Protein AF-A0A803SW17-F1 (afdb_monomer)

Mean predicted aligned error: 11.63 Å

Nearest PDB structures (foldseek):
  8j2f-assembly1_B  TM=4.120E-01  e=4.508E+00  Homo sapiens

Radius of gyration: 20.62 Å; Cα contacts (8 Å, |Δi|>4): 114; chains: 1; bounding box: 51×34×52 Å

Organism: Anolis carolinensis (NCBI:txid28377)

Foldseek 3Di:
DQAQDVVVLADDDDLCLLVLLVVLVVLLVVLVVLLVVLVVLVVVCVVPPVVVSDPDDSVVVVVVSVVSNVVSVVSNVVSVVVSVVSLVCQLQVDRVVCVVVVDDDPDDRDGSVVSCCVSQVHHPVVSVVVVVPPPPVVVVSPPRPRVPPDD

pLDDT: mean 74.56, std 17.04, range [39.47, 97.38]

Structure (mmCIF, N/CA/C/O backbone):
data_AF-A0A803SW17-F1
#
_entry.id   AF-A0A803SW17-F1
#
loop_
_atom_site.group_PDB
_atom_site.id
_atom_site.type_symbol
_atom_site.label_atom_id
_atom_site.label_alt_id
_atom_site.label_comp_id
_atom_site.label_asym_id
_atom_site.label_entity_id
_atom_site.label_seq_id
_atom_site.pdbx_PDB_ins_code
_atom_site.Cartn_x
_atom_site.Cartn_y
_atom_site.Cartn_z
_atom_site.occupancy
_atom_site.B_iso_or_equiv
_atom_site.auth_seq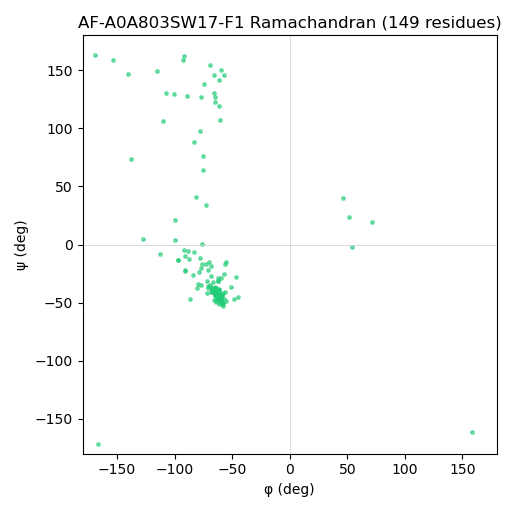_id
_atom_site.auth_comp_id
_atom_site.auth_asym_id
_atom_site.auth_atom_id
_atom_site.pdbx_PDB_model_num
ATOM 1 N N . MET A 1 1 ? -20.129 -7.431 16.286 1.00 57.53 1 MET A N 1
ATOM 2 C CA . MET A 1 1 ? -19.246 -7.766 15.144 1.00 57.53 1 MET A CA 1
ATOM 3 C C . MET A 1 1 ? -19.341 -6.644 14.122 1.00 57.53 1 MET A C 1
ATOM 5 O O . MET A 1 1 ? -20.456 -6.181 13.915 1.00 57.53 1 MET A O 1
ATOM 9 N N . ASP A 1 2 ? -18.233 -6.199 13.519 1.00 66.88 2 ASP A N 1
ATOM 10 C CA . ASP A 1 2 ? -18.274 -5.106 12.531 1.00 66.88 2 ASP A CA 1
ATOM 11 C C . ASP A 1 2 ? -18.562 -5.641 11.122 1.00 66.88 2 ASP A C 1
ATOM 13 O O . ASP A 1 2 ? -19.435 -5.116 10.437 1.00 66.88 2 ASP A O 1
ATOM 17 N N . HIS A 1 3 ? -17.876 -6.708 10.693 1.00 78.94 3 HIS A N 1
ATOM 18 C CA . HIS A 1 3 ? -18.161 -7.415 9.436 1.00 78.94 3 HIS A CA 1
ATOM 19 C C . HIS A 1 3 ? -17.402 -8.751 9.344 1.00 78.94 3 HIS A C 1
ATOM 21 O O . HIS A 1 3 ? -16.419 -8.970 10.050 1.00 78.94 3 HIS A O 1
ATOM 27 N N . HIS A 1 4 ? -17.823 -9.643 8.443 1.00 80.94 4 HIS A N 1
ATOM 28 C CA . HIS A 1 4 ? -17.005 -10.783 8.018 1.00 80.94 4 HIS A CA 1
ATOM 29 C C . HIS A 1 4 ? -16.140 -10.372 6.826 1.00 80.94 4 HIS A C 1
ATOM 31 O O . HIS A 1 4 ? -16.660 -9.839 5.846 1.00 80.94 4 HIS A O 1
ATOM 37 N N . CYS A 1 5 ? -14.831 -10.605 6.906 1.00 82.88 5 CYS A N 1
ATOM 38 C CA . CYS A 1 5 ? -13.887 -10.258 5.854 1.00 82.88 5 CYS A CA 1
ATOM 39 C C . CYS A 1 5 ? -13.359 -11.548 5.199 1.00 82.88 5 CYS A C 1
ATOM 41 O O . CYS A 1 5 ? -12.534 -12.247 5.799 1.00 82.88 5 CYS A O 1
ATOM 43 N N . PRO A 1 6 ? -13.797 -11.866 3.962 1.00 83.06 6 PRO A N 1
ATOM 44 C CA . PRO A 1 6 ? -13.381 -13.086 3.266 1.00 83.06 6 PRO A CA 1
ATOM 45 C C . PRO A 1 6 ? -11.867 -13.163 3.041 1.00 83.06 6 PRO A C 1
ATOM 47 O O . PRO A 1 6 ? -11.297 -14.246 3.021 1.00 83.06 6 PRO A O 1
ATOM 50 N N . TRP A 1 7 ? -11.203 -12.010 2.919 1.00 82.38 7 TRP A N 1
ATOM 51 C CA . TRP A 1 7 ? -9.766 -11.906 2.647 1.00 82.38 7 TRP A CA 1
ATOM 52 C C . TRP A 1 7 ? -8.887 -12.416 3.786 1.00 82.38 7 TRP A C 1
ATOM 54 O O . TRP A 1 7 ? -7.814 -12.956 3.542 1.00 82.38 7 TRP A O 1
ATOM 64 N N . VAL A 1 8 ? -9.348 -12.262 5.026 1.00 81.62 8 VAL A N 1
ATOM 65 C CA . VAL A 1 8 ? -8.694 -12.830 6.216 1.00 81.62 8 VAL A CA 1
ATOM 66 C C . VAL A 1 8 ? -9.372 -14.123 6.668 1.00 81.62 8 VAL A C 1
ATOM 68 O O . VAL A 1 8 ? -9.004 -14.674 7.702 1.00 81.62 8 VAL A O 1
ATOM 71 N N . ASN A 1 9 ? -10.374 -14.587 5.907 1.00 83.62 9 ASN A N 1
ATOM 72 C CA . ASN A 1 9 ? -11.229 -15.728 6.217 1.00 83.62 9 ASN A CA 1
ATOM 73 C C . ASN A 1 9 ? -11.737 -15.704 7.673 1.00 83.62 9 ASN A C 1
ATOM 75 O O . ASN A 1 9 ? -11.736 -16.720 8.368 1.00 83.62 9 ASN A O 1
ATOM 79 N N . ASN A 1 10 ? -12.090 -14.513 8.170 1.00 76.56 10 ASN A N 1
ATOM 80 C CA . ASN A 1 10 ? -12.470 -14.325 9.565 1.00 76.56 10 ASN A CA 1
ATOM 81 C C . ASN A 1 10 ? -13.414 -13.130 9.760 1.00 76.56 10 ASN A C 1
ATOM 83 O O . ASN A 1 10 ? -13.482 -12.205 8.947 1.00 76.56 10 ASN A O 1
ATOM 87 N N . CYS A 1 11 ? -14.139 -13.142 10.875 1.00 83.69 11 CYS A N 1
ATOM 88 C CA . CYS A 1 11 ? -14.880 -11.993 11.364 1.00 83.69 11 CYS A CA 1
ATOM 89 C C . CYS A 1 11 ? -13.945 -10.944 11.970 1.00 83.69 11 CYS A C 1
ATOM 91 O O . CYS A 1 11 ? -13.014 -11.274 12.701 1.00 83.69 11 CYS A O 1
ATOM 93 N N . VAL A 1 12 ? -14.219 -9.675 11.673 1.00 80.62 12 VAL A N 1
ATOM 94 C CA . VAL A 1 12 ? -13.535 -8.509 12.233 1.00 80.62 12 VAL A CA 1
ATOM 95 C C . VAL A 1 12 ? -14.480 -7.820 13.221 1.00 80.62 12 VAL A C 1
ATOM 97 O O . VAL A 1 12 ? -15.654 -7.571 12.927 1.00 80.62 12 VAL A O 1
ATOM 100 N N . GLY A 1 13 ? -13.979 -7.541 14.418 1.00 76.75 13 GLY A N 1
ATOM 101 C CA . GLY A 1 13 ? -14.696 -6.851 15.484 1.00 76.75 13 GLY A CA 1
ATOM 102 C C . GLY A 1 13 ? -13.747 -6.395 16.588 1.00 76.75 13 GLY A C 1
ATOM 103 O O . GLY A 1 13 ? -12.533 -6.523 16.464 1.00 76.75 13 GLY A O 1
ATOM 104 N N . GLU A 1 14 ? -14.306 -5.907 17.689 1.00 71.00 14 GLU A N 1
ATOM 105 C CA . GLU A 1 14 ? -13.587 -5.254 18.795 1.00 71.00 14 GLU A CA 1
ATOM 106 C C . GLU A 1 14 ? -12.297 -5.977 19.240 1.00 71.00 14 GLU A C 1
ATOM 108 O O . GLU A 1 14 ? -11.234 -5.366 19.332 1.00 71.00 14 GLU A O 1
ATOM 113 N N . ASN A 1 15 ? -12.340 -7.306 19.393 1.00 74.56 15 ASN A N 1
ATOM 114 C CA . ASN A 1 15 ? -11.198 -8.099 19.870 1.00 74.56 15 ASN A CA 1
ATOM 115 C C . ASN A 1 15 ? -10.029 -8.222 18.873 1.00 74.56 15 ASN A C 1
ATOM 117 O O . ASN A 1 15 ? -8.910 -8.527 19.284 1.00 74.56 15 ASN A O 1
ATOM 121 N N . ASN A 1 16 ? -10.255 -8.027 17.569 1.00 78.44 16 ASN A N 1
ATOM 122 C CA . ASN A 1 16 ? -9.215 -8.154 16.539 1.00 78.44 16 ASN A CA 1
ATOM 123 C C . ASN A 1 16 ? -9.084 -6.933 15.615 1.00 78.44 16 ASN A C 1
ATOM 125 O O . ASN A 1 16 ? -8.252 -6.932 14.702 1.00 78.44 16 ASN A O 1
ATOM 129 N N . GLN A 1 17 ? -9.833 -5.866 15.892 1.00 80.19 17 GLN A N 1
ATOM 130 C CA . GLN A 1 17 ? -9.819 -4.617 15.138 1.00 80.19 17 GLN A CA 1
ATOM 131 C C . GLN A 1 17 ? -8.410 -4.014 15.066 1.00 80.19 17 GLN A C 1
ATOM 133 O O . GLN A 1 17 ? -7.978 -3.596 13.992 1.00 80.19 17 GLN A O 1
ATOM 138 N N . LYS A 1 18 ? -7.648 -4.052 16.170 1.00 81.12 18 LYS A N 1
ATOM 139 C CA . LYS A 1 18 ? -6.245 -3.599 16.216 1.00 81.12 18 LYS A CA 1
ATOM 140 C C . LYS A 1 18 ? -5.367 -4.330 15.197 1.00 81.12 18 LYS A C 1
ATOM 142 O O . LYS A 1 18 ? -4.608 -3.694 14.468 1.00 81.12 18 LYS A O 1
ATOM 147 N N . TYR A 1 19 ? -5.473 -5.657 15.133 1.00 83.31 19 TYR A N 1
ATOM 148 C CA . TYR A 1 19 ? -4.685 -6.472 14.208 1.00 83.31 19 TYR A CA 1
ATOM 149 C C . TYR A 1 19 ? -5.088 -6.222 12.756 1.00 83.31 19 TYR A C 1
ATOM 151 O O . TYR A 1 19 ? -4.221 -6.126 11.89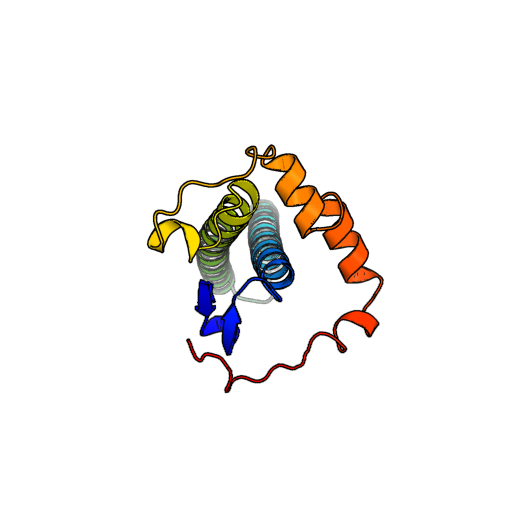3 1.00 83.31 19 TYR A O 1
ATOM 159 N N . PHE A 1 20 ? -6.383 -6.040 12.490 1.00 86.25 20 PHE A N 1
ATOM 160 C CA . PHE A 1 20 ? -6.875 -5.709 11.155 1.00 86.25 20 PHE A CA 1
ATOM 161 C C . PHE A 1 20 ? -6.391 -4.326 10.674 1.00 86.25 20 PHE A C 1
ATOM 163 O O . PHE A 1 20 ? -5.972 -4.174 9.524 1.00 86.25 20 PHE A O 1
ATOM 170 N N . VAL A 1 21 ? -6.361 -3.323 11.559 1.00 87.44 21 VAL A N 1
ATOM 171 C CA . VAL A 1 21 ? -5.801 -1.996 11.245 1.00 87.44 21 VAL A CA 1
ATOM 172 C C . VAL A 1 21 ? -4.300 -2.074 10.958 1.00 87.44 21 VAL A C 1
ATOM 174 O O . VAL A 1 21 ? -3.837 -1.501 9.974 1.00 87.44 21 VAL A O 1
ATOM 177 N N . LEU A 1 22 ? -3.534 -2.821 11.760 1.00 85.94 22 LEU A N 1
ATOM 178 C CA . LEU A 1 22 ? -2.104 -3.027 11.496 1.00 85.94 22 LEU A CA 1
ATOM 179 C C . LEU A 1 22 ? -1.872 -3.771 10.177 1.00 85.94 22 LEU A C 1
ATOM 181 O O . LEU A 1 22 ? -1.009 -3.376 9.398 1.00 85.94 22 LEU A O 1
ATOM 185 N N . PHE A 1 23 ? -2.666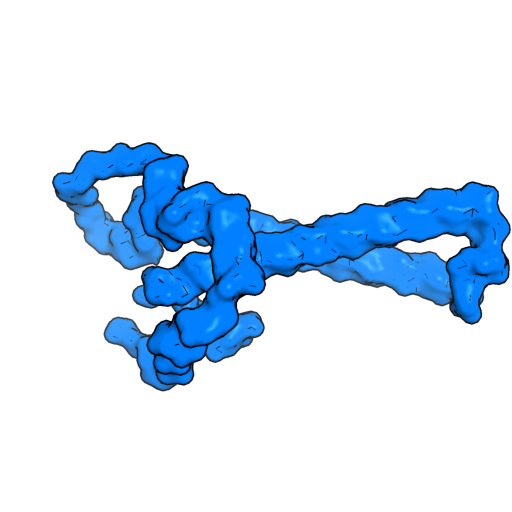 -4.805 9.896 1.00 88.44 23 PHE A N 1
ATOM 186 C CA . PHE A 1 23 ? -2.604 -5.553 8.643 1.00 88.44 23 PHE A CA 1
ATOM 187 C C . PHE A 1 23 ? -2.823 -4.642 7.427 1.00 88.44 23 PHE A C 1
ATOM 189 O O . PHE A 1 23 ? -1.974 -4.592 6.539 1.00 88.44 23 PHE A O 1
ATOM 196 N N . THR A 1 24 ? -3.915 -3.873 7.407 1.00 91.44 24 THR A N 1
ATOM 197 C CA . THR A 1 24 ? -4.223 -2.958 6.290 1.00 91.44 24 THR A CA 1
ATOM 198 C C . THR A 1 24 ? -3.147 -1.887 6.100 1.00 91.44 24 THR A C 1
ATOM 200 O O . THR A 1 24 ? -2.756 -1.611 4.966 1.00 91.44 24 THR A O 1
ATOM 203 N N . MET A 1 25 ? -2.593 -1.351 7.192 1.00 89.44 25 MET A N 1
ATOM 204 C CA . MET A 1 25 ? -1.467 -0.419 7.144 1.00 89.44 25 MET A CA 1
ATOM 205 C C . MET A 1 25 ? -0.206 -1.057 6.543 1.00 89.44 25 MET A C 1
ATOM 207 O O . MET A 1 25 ? 0.440 -0.441 5.698 1.00 89.44 25 MET A O 1
ATOM 211 N N . TYR A 1 26 ? 0.152 -2.285 6.932 1.00 91.00 26 TYR A N 1
ATOM 212 C CA . TYR A 1 26 ? 1.332 -2.960 6.383 1.00 91.00 26 TYR A CA 1
ATOM 213 C C . TYR A 1 26 ? 1.201 -3.243 4.885 1.00 91.00 26 TYR A C 1
ATOM 215 O O . TYR A 1 26 ? 2.162 -3.023 4.148 1.00 91.00 26 TYR A O 1
ATOM 223 N N . ILE A 1 27 ? 0.023 -3.659 4.409 1.00 93.56 27 ILE A N 1
ATOM 224 C CA . ILE A 1 27 ? -0.195 -3.859 2.969 1.00 93.56 27 ILE A CA 1
ATOM 225 C C . ILE A 1 27 ? -0.098 -2.530 2.209 1.00 93.56 27 ILE A C 1
ATOM 227 O O . ILE A 1 27 ? 0.529 -2.488 1.149 1.00 93.56 27 ILE A O 1
ATOM 231 N N . ALA A 1 28 ? -0.633 -1.433 2.758 1.00 93.69 28 ALA A N 1
ATOM 232 C CA . ALA A 1 28 ? -0.478 -0.106 2.163 1.00 93.69 28 ALA A CA 1
ATOM 233 C C . ALA A 1 28 ? 1.006 0.303 2.071 1.00 93.69 28 ALA A C 1
ATOM 235 O O . ALA A 1 28 ? 1.461 0.754 1.020 1.00 93.69 28 ALA A O 1
ATOM 236 N N . LEU A 1 29 ? 1.789 0.083 3.133 1.00 93.31 29 LEU A N 1
ATOM 237 C CA . LEU A 1 29 ? 3.223 0.390 3.155 1.00 93.31 29 LEU A CA 1
ATOM 238 C C . LEU A 1 29 ? 4.024 -0.453 2.154 1.00 93.31 29 LEU A C 1
ATOM 240 O O . LEU A 1 29 ? 4.873 0.093 1.453 1.00 93.31 29 LEU A O 1
ATOM 244 N N . ILE A 1 30 ? 3.748 -1.756 2.052 1.00 95.12 30 ILE A N 1
ATOM 245 C CA . ILE A 1 30 ? 4.407 -2.641 1.078 1.00 95.12 30 ILE A CA 1
ATOM 246 C C . ILE A 1 30 ? 4.034 -2.237 -0.353 1.00 95.12 30 ILE A C 1
ATOM 248 O O . ILE A 1 30 ? 4.906 -2.183 -1.217 1.00 95.12 30 ILE A O 1
ATOM 252 N N . SER A 1 31 ? 2.769 -1.885 -0.598 1.00 96.75 31 SER A N 1
ATOM 253 C CA . SER A 1 31 ? 2.310 -1.417 -1.912 1.00 96.75 31 SER A CA 1
ATOM 254 C C . SER A 1 31 ? 2.991 -0.102 -2.307 1.00 96.75 31 SER A C 1
ATOM 256 O O . SER A 1 31 ? 3.472 0.045 -3.429 1.00 96.75 31 SER A O 1
ATOM 258 N N . LEU A 1 32 ? 3.112 0.841 -1.366 1.00 96.50 32 LEU A N 1
ATOM 259 C CA . LEU A 1 32 ? 3.851 2.085 -1.575 1.00 96.50 32 LEU A CA 1
ATOM 260 C C . LEU A 1 32 ? 5.343 1.825 -1.830 1.00 96.50 32 LEU A C 1
ATOM 262 O O . LEU A 1 32 ? 5.921 2.412 -2.743 1.00 96.50 32 LEU A O 1
ATOM 266 N N . HIS A 1 33 ? 5.963 0.931 -1.057 1.00 95.75 33 HIS A N 1
ATOM 267 C CA . HIS A 1 33 ? 7.355 0.536 -1.257 1.00 95.75 33 HIS A CA 1
ATOM 268 C C . HIS A 1 33 ? 7.573 -0.065 -2.651 1.00 95.75 33 HIS A C 1
ATOM 270 O O . HIS A 1 33 ? 8.516 0.325 -3.336 1.00 95.75 33 HIS A O 1
ATOM 276 N N . ALA A 1 34 ? 6.676 -0.942 -3.109 1.00 95.81 34 ALA A N 1
ATOM 277 C CA . ALA A 1 34 ? 6.729 -1.510 -4.452 1.00 95.81 34 ALA A CA 1
ATOM 278 C C . ALA A 1 34 ? 6.666 -0.423 -5.539 1.00 95.81 34 ALA A C 1
ATOM 280 O O . ALA A 1 34 ? 7.484 -0.443 -6.455 1.00 95.81 34 ALA A O 1
ATOM 281 N N . LEU A 1 35 ? 5.775 0.570 -5.413 1.00 96.81 35 LEU A N 1
ATOM 282 C CA . LEU A 1 35 ? 5.693 1.693 -6.360 1.00 96.81 35 LEU A CA 1
ATOM 283 C C . LEU A 1 35 ? 6.976 2.526 -6.400 1.00 96.81 35 LEU A C 1
ATOM 285 O O . LEU A 1 35 ? 7.439 2.894 -7.479 1.00 96.81 35 LEU A O 1
ATOM 289 N N . ILE A 1 36 ? 7.569 2.796 -5.235 1.00 96.81 36 ILE A N 1
ATOM 290 C CA . ILE A 1 36 ? 8.842 3.516 -5.132 1.00 96.81 36 ILE A CA 1
ATOM 291 C C . ILE A 1 36 ? 9.958 2.721 -5.822 1.00 96.81 36 ILE A C 1
ATOM 293 O O . ILE A 1 36 ? 10.705 3.283 -6.621 1.00 96.81 36 ILE A O 1
ATOM 297 N N . MET A 1 37 ? 10.046 1.414 -5.563 1.00 95.00 37 MET A N 1
ATOM 298 C CA . MET A 1 37 ? 11.049 0.541 -6.180 1.00 95.00 37 MET A CA 1
ATOM 299 C C . MET A 1 37 ? 10.871 0.438 -7.698 1.00 95.00 37 MET A C 1
ATOM 301 O O . MET A 1 37 ? 11.859 0.505 -8.425 1.00 95.00 37 MET A O 1
ATOM 305 N N . VAL A 1 38 ? 9.631 0.344 -8.192 1.00 94.38 38 VAL A N 1
ATOM 306 C CA . VAL A 1 38 ? 9.340 0.378 -9.635 1.00 94.38 38 VAL A CA 1
ATOM 307 C C . VAL A 1 38 ? 9.750 1.716 -10.245 1.00 94.38 38 VAL A C 1
ATOM 309 O O . VAL A 1 38 ? 10.376 1.729 -11.303 1.00 94.38 38 VAL A O 1
ATOM 312 N N . GLY A 1 39 ? 9.459 2.831 -9.570 1.00 92.75 39 GLY A N 1
ATOM 313 C CA . GLY A 1 39 ? 9.883 4.162 -9.999 1.00 92.75 39 GLY A CA 1
ATOM 314 C C . GLY A 1 39 ? 11.404 4.280 -10.100 1.00 92.75 39 GLY A C 1
ATOM 315 O O . GLY A 1 39 ? 11.917 4.700 -11.134 1.00 92.75 39 GLY A O 1
ATOM 316 N N . PHE A 1 40 ? 12.136 3.845 -9.072 1.00 92.56 40 PHE A N 1
ATOM 317 C CA . PHE A 1 40 ? 13.601 3.843 -9.099 1.00 92.56 40 PHE A CA 1
ATOM 318 C C . PHE A 1 40 ? 14.167 2.941 -10.191 1.00 92.56 40 PHE A C 1
ATOM 320 O O . PHE A 1 40 ? 15.070 3.359 -10.910 1.00 92.56 40 PHE A O 1
ATOM 327 N N . HIS A 1 41 ? 13.624 1.735 -10.353 1.00 90.25 41 HIS A N 1
ATOM 328 C CA . HIS A 1 41 ? 14.048 0.819 -11.406 1.00 90.25 41 HIS A CA 1
ATOM 329 C C . HIS A 1 41 ? 13.806 1.417 -12.798 1.00 90.25 41 HIS A C 1
ATOM 331 O O . HIS A 1 41 ? 14.675 1.349 -13.662 1.00 90.25 41 HIS A O 1
ATOM 337 N N . PHE A 1 42 ? 12.650 2.051 -13.014 1.00 89.69 42 PHE A N 1
ATOM 338 C CA . PHE A 1 42 ? 12.341 2.728 -14.271 1.00 89.69 42 PHE A CA 1
ATOM 339 C C . PHE A 1 42 ? 13.306 3.884 -14.556 1.00 89.69 42 PHE A C 1
ATOM 341 O O . PHE A 1 42 ? 13.819 3.973 -15.666 1.00 89.69 42 PHE A O 1
ATOM 348 N N . LEU A 1 43 ? 13.586 4.739 -13.567 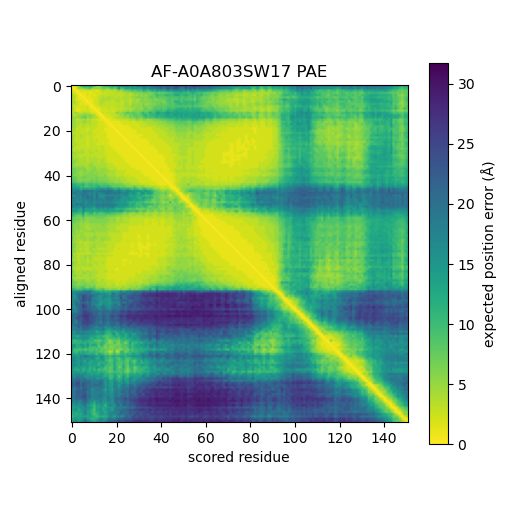1.00 89.81 43 LEU A N 1
ATOM 349 C CA . LEU A 1 43 ? 14.524 5.856 -13.723 1.00 89.81 43 LEU A CA 1
ATOM 350 C C . LEU A 1 43 ? 15.949 5.369 -14.007 1.00 89.81 43 LEU A C 1
ATOM 352 O O . LEU A 1 43 ? 16.591 5.872 -14.924 1.00 89.81 43 LEU A O 1
ATOM 356 N N . HIS A 1 44 ? 16.414 4.354 -13.277 1.00 87.31 44 HIS A N 1
ATOM 357 C CA . HIS A 1 44 ? 17.748 3.789 -13.466 1.00 87.31 44 HIS A CA 1
ATOM 358 C C . HIS A 1 44 ? 17.917 3.168 -14.861 1.00 87.31 44 HIS A C 1
ATOM 360 O O . HIS A 1 44 ? 18.904 3.433 -15.540 1.00 87.31 44 HIS A O 1
ATOM 366 N N . CYS A 1 45 ? 16.924 2.407 -15.329 1.00 86.12 45 CYS A N 1
ATOM 367 C CA . CYS A 1 45 ? 16.952 1.799 -16.661 1.00 86.12 45 CYS A CA 1
ATOM 368 C C . CYS A 1 45 ? 16.619 2.762 -17.801 1.00 86.12 45 CYS A C 1
ATOM 370 O O . CYS A 1 45 ? 16.772 2.396 -18.960 1.00 86.12 45 CYS A O 1
ATOM 372 N N . PHE A 1 46 ? 16.119 3.959 -17.498 1.00 82.75 46 PHE A N 1
ATOM 373 C CA . PHE A 1 46 ? 15.968 5.020 -18.486 1.00 82.75 46 PHE A CA 1
ATOM 374 C C . PHE A 1 46 ? 17.298 5.743 -18.737 1.00 82.75 46 PHE A C 1
ATOM 376 O O . PHE A 1 46 ? 17.547 6.177 -19.859 1.00 82.75 46 PHE A O 1
ATOM 383 N N . GLU A 1 47 ? 18.133 5.876 -17.703 1.00 80.94 47 GLU A N 1
ATOM 384 C CA . GLU A 1 47 ? 19.452 6.513 -17.786 1.00 80.94 47 GLU A CA 1
ATOM 385 C C . GLU A 1 47 ? 20.528 5.568 -18.354 1.00 80.94 47 GLU A C 1
ATOM 387 O O . GLU A 1 47 ? 21.371 5.996 -19.140 1.00 80.94 47 GLU A O 1
ATOM 392 N N . GLU A 1 48 ? 20.468 4.278 -18.009 1.00 75.81 48 GLU A N 1
ATOM 393 C CA . GLU A 1 48 ? 21.333 3.216 -18.542 1.00 75.81 48 GLU A CA 1
ATOM 394 C C . GLU A 1 48 ? 20.702 2.508 -19.758 1.00 75.81 48 GLU A C 1
ATOM 396 O O . GLU A 1 48 ? 19.486 2.478 -19.929 1.00 75.81 48 GLU A O 1
ATOM 401 N N . ASP A 1 49 ? 21.509 1.855 -20.600 1.00 76.00 49 ASP A N 1
ATOM 402 C CA . ASP A 1 49 ? 20.973 1.030 -21.691 1.00 76.00 49 ASP A CA 1
ATOM 403 C C . ASP A 1 49 ? 20.109 -0.123 -21.136 1.00 76.00 49 ASP A C 1
ATOM 405 O O . ASP A 1 49 ? 20.612 -1.028 -20.459 1.00 76.00 49 ASP A O 1
ATOM 409 N N . TRP A 1 50 ? 18.818 -0.157 -21.502 1.00 72.81 50 TRP A N 1
ATOM 410 C CA . TRP A 1 50 ? 17.828 -1.177 -21.096 1.00 72.81 50 TRP A CA 1
ATOM 411 C C . TRP A 1 50 ? 18.319 -2.629 -21.226 1.00 72.81 50 TRP A C 1
ATOM 413 O O . TRP A 1 50 ? 17.879 -3.506 -20.485 1.00 72.81 50 TRP A O 1
ATOM 423 N N . THR A 1 51 ? 19.246 -2.896 -22.151 1.00 69.81 51 THR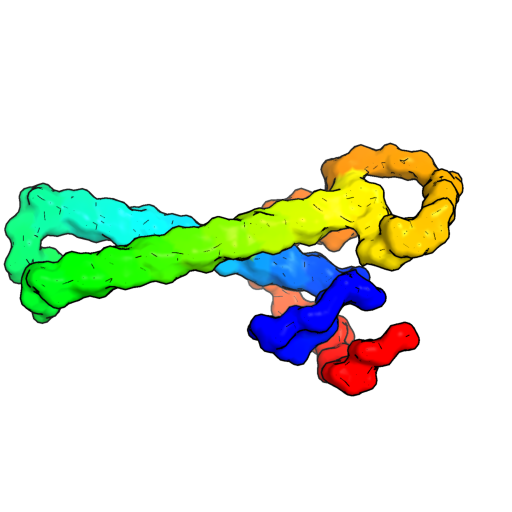 A N 1
ATOM 424 C CA . THR A 1 51 ? 19.837 -4.220 -22.393 1.00 69.81 51 THR A CA 1
ATOM 425 C C . THR A 1 51 ? 20.735 -4.726 -21.262 1.00 69.81 51 THR A C 1
ATOM 427 O O . THR A 1 51 ? 21.002 -5.922 -21.206 1.00 69.81 51 THR A O 1
ATOM 430 N N . LYS A 1 52 ? 21.221 -3.848 -20.376 1.00 73.25 52 LYS A N 1
ATOM 431 C CA . LYS A 1 52 ? 22.025 -4.219 -19.194 1.00 73.25 52 LYS A CA 1
ATOM 432 C C . LYS A 1 52 ? 21.196 -4.312 -17.914 1.00 73.25 52 LYS A C 1
ATOM 434 O O . LYS A 1 52 ? 21.677 -4.824 -16.910 1.00 73.25 52 LYS A O 1
ATOM 439 N N . CYS A 1 53 ? 19.970 -3.801 -17.957 1.00 76.00 53 CYS A N 1
ATOM 440 C CA . CYS A 1 53 ? 19.183 -3.492 -16.772 1.00 76.00 53 CYS A CA 1
ATOM 441 C C . CYS A 1 53 ? 18.294 -4.658 -16.305 1.00 76.00 53 CYS A C 1
ATOM 443 O O . CYS A 1 53 ? 17.926 -4.740 -15.139 1.00 76.00 53 CYS A O 1
ATOM 445 N N . SER A 1 54 ? 17.958 -5.587 -17.204 1.00 76.06 54 SER A N 1
ATOM 446 C CA . SER A 1 54 ? 17.105 -6.738 -16.905 1.00 76.06 54 SER A CA 1
ATOM 447 C C . SER A 1 54 ? 17.612 -7.996 -17.597 1.00 76.06 54 SER A C 1
ATOM 449 O O . SER A 1 54 ? 18.132 -7.946 -18.708 1.00 76.06 54 SER A O 1
ATOM 451 N N . SER A 1 55 ? 17.433 -9.147 -16.943 1.00 79.06 55 SER A N 1
ATOM 452 C CA . SER A 1 55 ? 17.691 -10.463 -17.548 1.00 79.06 55 SER A CA 1
ATOM 453 C C . SER A 1 55 ? 16.635 -10.853 -18.591 1.00 79.06 55 SER A C 1
ATOM 455 O O . SER A 1 55 ? 16.859 -11.765 -19.385 1.00 79.06 55 SER A O 1
ATOM 457 N N . PHE A 1 56 ? 15.480 -10.178 -18.590 1.00 81.69 56 PHE A N 1
ATOM 458 C CA . PHE A 1 56 ? 14.423 -10.361 -19.580 1.00 81.69 56 PHE A CA 1
ATOM 459 C C . PHE A 1 56 ? 14.575 -9.386 -20.745 1.00 81.69 56 PHE A C 1
ATOM 461 O O . PHE A 1 56 ? 15.205 -8.337 -20.629 1.00 81.69 56 PHE A O 1
ATOM 468 N N . SER A 1 57 ? 13.917 -9.695 -21.866 1.00 84.19 57 SER A N 1
ATOM 469 C CA . SER A 1 57 ? 13.853 -8.755 -22.984 1.00 84.19 57 SER A CA 1
ATOM 470 C C . SER A 1 57 ? 13.247 -7.406 -22.535 1.00 84.19 57 SER A C 1
ATOM 472 O O . SER A 1 57 ? 12.347 -7.398 -21.681 1.00 84.19 57 SER A O 1
ATOM 474 N N . PRO A 1 58 ? 13.694 -6.264 -23.097 1.00 84.12 58 PRO A N 1
ATOM 475 C CA . PRO A 1 58 ? 13.139 -4.950 -22.772 1.00 84.12 58 PRO A CA 1
ATOM 476 C C . PRO A 1 58 ? 11.600 -4.879 -22.812 1.00 84.12 58 PRO A C 1
ATOM 478 O O . PRO A 1 58 ? 11.023 -4.414 -21.828 1.00 84.12 58 PRO A O 1
ATOM 481 N N . PRO A 1 59 ? 10.893 -5.395 -23.845 1.00 86.56 59 PRO A N 1
ATOM 482 C CA . PRO A 1 59 ? 9.430 -5.331 -23.863 1.00 86.56 59 PRO A CA 1
ATOM 483 C C . PRO A 1 59 ? 8.784 -6.160 -22.746 1.00 86.56 59 PRO A C 1
ATOM 485 O O . PRO A 1 59 ? 7.810 -5.713 -22.145 1.00 86.56 59 PRO A O 1
ATOM 488 N N . THR A 1 60 ? 9.334 -7.334 -22.412 1.00 89.19 60 THR A N 1
ATOM 489 C CA . THR A 1 60 ? 8.837 -8.144 -21.287 1.00 89.19 60 THR A CA 1
ATOM 490 C C . THR A 1 60 ? 8.976 -7.394 -19.967 1.00 89.19 60 THR A C 1
ATOM 492 O O . THR A 1 60 ? 8.030 -7.348 -19.186 1.00 89.19 60 THR A O 1
ATOM 495 N N . THR A 1 61 ? 10.131 -6.770 -19.732 1.00 88.88 61 THR A N 1
ATOM 496 C CA . THR A 1 61 ? 10.397 -6.010 -18.503 1.00 88.88 61 THR A CA 1
ATOM 497 C C . THR A 1 61 ? 9.415 -4.852 -18.351 1.00 88.88 61 THR A C 1
ATOM 499 O O . THR A 1 61 ? 8.815 -4.699 -17.294 1.00 88.88 61 THR A O 1
ATOM 502 N N . VAL A 1 62 ? 9.179 -4.083 -19.418 1.00 89.62 62 VAL A N 1
ATOM 503 C CA . VAL A 1 62 ? 8.211 -2.975 -19.404 1.00 89.62 62 VAL A CA 1
ATOM 504 C C . VAL A 1 62 ? 6.799 -3.467 -19.076 1.00 89.62 62 VAL A C 1
ATOM 506 O O . VAL A 1 62 ? 6.127 -2.864 -18.242 1.00 89.62 62 VAL A O 1
ATOM 509 N N . ILE A 1 63 ? 6.357 -4.584 -19.666 1.00 92.31 63 ILE A N 1
ATOM 510 C CA . ILE A 1 63 ? 5.041 -5.171 -19.364 1.00 92.31 63 ILE A CA 1
ATOM 511 C C . ILE A 1 63 ? 4.944 -5.566 -17.885 1.00 92.31 63 ILE A C 1
ATOM 513 O O . ILE A 1 63 ? 3.953 -5.236 -17.234 1.00 92.31 63 ILE A O 1
ATOM 517 N N . LEU A 1 64 ? 5.969 -6.226 -17.337 1.00 92.50 64 LEU A N 1
ATOM 518 C CA . LEU A 1 64 ? 5.996 -6.620 -15.925 1.00 92.50 64 LEU A CA 1
ATOM 519 C C . LEU A 1 64 ? 5.953 -5.405 -14.988 1.00 92.50 64 LEU A C 1
ATOM 521 O O . LEU A 1 64 ? 5.212 -5.427 -14.008 1.00 92.50 64 LEU A O 1
ATOM 525 N N . LEU A 1 65 ? 6.680 -4.329 -15.306 1.00 93.00 65 LEU A N 1
ATOM 526 C CA . LEU A 1 65 ? 6.648 -3.087 -14.526 1.00 93.00 65 LEU A CA 1
ATOM 527 C C . LEU A 1 65 ? 5.264 -2.426 -14.560 1.00 93.00 65 LEU A C 1
ATOM 529 O O . LEU A 1 65 ? 4.794 -1.955 -13.527 1.00 93.00 65 LEU A O 1
ATOM 533 N N . ILE A 1 66 ? 4.588 -2.420 -15.714 1.00 94.56 66 ILE A N 1
ATOM 534 C CA . ILE A 1 66 ? 3.225 -1.881 -15.841 1.00 94.56 66 ILE A CA 1
ATOM 535 C C . ILE A 1 66 ? 2.240 -2.689 -14.989 1.00 94.56 66 ILE A C 1
ATOM 537 O O . ILE A 1 66 ? 1.452 -2.098 -14.250 1.00 94.56 66 ILE A O 1
ATOM 541 N N . LEU A 1 67 ? 2.294 -4.024 -15.067 1.00 95.94 67 LEU A N 1
ATOM 542 C CA . LEU A 1 67 ? 1.426 -4.903 -14.279 1.00 95.94 67 LEU A CA 1
ATOM 543 C C . LEU A 1 67 ? 1.651 -4.708 -12.776 1.00 95.94 67 LEU A C 1
ATOM 545 O O . LEU A 1 67 ? 0.682 -4.533 -12.039 1.00 95.94 67 LEU A O 1
ATOM 549 N N . LEU A 1 68 ? 2.913 -4.650 -12.344 1.00 95.44 68 LEU A N 1
ATOM 550 C CA . LEU A 1 68 ? 3.273 -4.438 -10.943 1.00 95.44 68 LEU A CA 1
ATOM 551 C C . LEU A 1 68 ? 2.833 -3.055 -10.437 1.00 95.44 68 LEU A C 1
ATOM 553 O O . LEU A 1 68 ? 2.319 -2.941 -9.327 1.00 95.44 68 LEU A O 1
ATOM 557 N N . CYS A 1 69 ? 2.974 -2.007 -11.255 1.00 96.94 69 CYS A N 1
ATOM 558 C CA . CYS A 1 69 ? 2.455 -0.674 -10.937 1.00 96.94 69 CYS A CA 1
ATOM 559 C C . CYS A 1 69 ? 0.935 -0.679 -10.759 1.00 96.94 69 CYS A C 1
ATOM 561 O O . CYS A 1 69 ? 0.425 -0.105 -9.798 1.00 96.94 69 CYS A O 1
ATOM 563 N N . PHE A 1 70 ? 0.206 -1.312 -11.681 1.00 97.19 70 PHE A N 1
ATOM 564 C CA . PHE A 1 70 ? -1.251 -1.386 -11.615 1.00 97.19 70 PHE A CA 1
ATOM 565 C C . PHE A 1 70 ? -1.721 -2.143 -10.367 1.00 97.19 70 PHE A C 1
ATOM 567 O O . PHE A 1 70 ? -2.584 -1.651 -9.639 1.00 97.19 70 PHE A O 1
ATOM 574 N N . GLU A 1 71 ? -1.116 -3.298 -10.091 1.00 97.06 71 GLU A N 1
ATOM 575 C CA . GLU A 1 71 ? -1.393 -4.102 -8.902 1.00 97.06 71 GLU A CA 1
ATOM 576 C C . GLU A 1 71 ? -1.128 -3.307 -7.615 1.00 97.06 71 GLU A C 1
ATOM 578 O O . GLU A 1 71 ? -2.015 -3.184 -6.766 1.00 97.06 71 GLU A O 1
ATOM 583 N N . ALA A 1 72 ? 0.056 -2.700 -7.495 1.00 97.00 72 ALA A N 1
ATOM 584 C CA . ALA A 1 72 ? 0.439 -1.951 -6.305 1.00 97.00 72 ALA A CA 1
ATOM 585 C C . ALA A 1 72 ? -0.446 -0.711 -6.080 1.00 97.00 72 ALA A C 1
ATOM 587 O O . ALA A 1 72 ? -0.814 -0.428 -4.942 1.00 97.00 72 ALA A O 1
ATOM 588 N N . LEU A 1 73 ? -0.854 0.005 -7.136 1.00 97.38 73 LEU A N 1
ATOM 589 C CA . LEU A 1 73 ? -1.798 1.125 -7.015 1.00 97.38 73 LEU A CA 1
ATOM 590 C C . LEU A 1 73 ? -3.181 0.667 -6.543 1.00 97.38 73 LEU A C 1
ATOM 592 O O . LEU A 1 73 ? -3.772 1.309 -5.671 1.00 97.38 73 LEU A O 1
ATOM 596 N N . LEU A 1 74 ? -3.693 -0.437 -7.093 1.00 96.75 74 LEU A N 1
ATOM 597 C CA . LEU A 1 74 ? -4.998 -0.979 -6.721 1.00 96.75 74 LEU A CA 1
ATOM 598 C C . LEU A 1 74 ? -5.012 -1.361 -5.238 1.00 96.75 74 LEU A C 1
ATOM 600 O O . LEU A 1 74 ? -5.880 -0.896 -4.492 1.00 96.75 74 LEU A O 1
ATOM 604 N N . PHE A 1 75 ? -4.020 -2.138 -4.792 1.00 94.81 75 PHE A N 1
ATOM 605 C CA . PHE A 1 75 ? -3.907 -2.526 -3.388 1.00 94.81 75 PHE A CA 1
ATOM 606 C C . PHE A 1 75 ? -3.663 -1.327 -2.473 1.00 94.81 75 PHE A C 1
ATOM 608 O O . PHE A 1 75 ? -4.289 -1.257 -1.415 1.00 94.81 75 PHE A O 1
ATOM 615 N N . LEU A 1 76 ? -2.840 -0.352 -2.872 1.00 96.56 76 LEU A N 1
ATOM 616 C CA . LEU A 1 76 ? -2.587 0.848 -2.073 1.00 96.56 76 LEU A CA 1
ATOM 617 C C . LEU A 1 76 ? -3.870 1.648 -1.830 1.00 96.56 76 LEU A C 1
ATOM 619 O O . LEU A 1 76 ? -4.164 1.993 -0.686 1.00 96.56 76 LEU A O 1
ATOM 623 N N . ILE A 1 77 ? -4.647 1.927 -2.879 1.00 96.19 77 ILE A N 1
ATOM 624 C CA . ILE A 1 77 ? -5.891 2.701 -2.763 1.00 96.19 77 ILE A CA 1
ATOM 625 C C . ILE A 1 77 ? -6.904 1.935 -1.911 1.00 96.19 77 ILE A C 1
ATOM 627 O O . ILE A 1 77 ? -7.451 2.489 -0.956 1.00 96.19 77 ILE A O 1
ATOM 631 N N . PHE A 1 78 ? -7.121 0.654 -2.221 1.00 95.12 78 PHE A N 1
ATOM 632 C CA . PHE A 1 78 ? -8.072 -0.187 -1.499 1.00 95.12 78 PHE A CA 1
ATOM 633 C C . PHE A 1 78 ? -7.744 -0.264 -0.003 1.00 95.12 78 PHE A C 1
ATOM 635 O O . PHE A 1 78 ? -8.600 0.000 0.845 1.00 95.12 78 PHE A O 1
ATOM 642 N N . THR A 1 79 ? -6.490 -0.567 0.334 1.00 93.81 79 THR A N 1
ATOM 643 C CA . THR A 1 79 ? -6.064 -0.722 1.731 1.00 93.81 79 THR A CA 1
ATOM 644 C C . THR A 1 79 ? -6.007 0.600 2.480 1.00 93.81 79 THR A C 1
ATOM 646 O O . THR A 1 79 ? -6.330 0.619 3.664 1.00 93.81 79 THR A O 1
ATOM 649 N N . SER A 1 80 ? -5.702 1.711 1.805 1.00 91.88 80 SER A N 1
ATOM 650 C CA . SER A 1 80 ? -5.724 3.048 2.409 1.00 91.88 80 SER A CA 1
ATOM 651 C C . SER A 1 80 ? -7.142 3.486 2.782 1.00 91.88 80 SER A C 1
ATOM 653 O O . SER A 1 80 ? -7.351 4.024 3.870 1.00 91.88 80 SER A O 1
ATOM 655 N N . VAL A 1 81 ? -8.137 3.212 1.927 1.00 93.69 81 VAL A N 1
ATOM 656 C CA . VAL A 1 81 ? -9.553 3.466 2.248 1.00 93.69 81 VAL A CA 1
ATOM 657 C C . VAL A 1 81 ? -9.998 2.594 3.421 1.00 93.69 81 VAL A C 1
ATOM 659 O O . VAL A 1 81 ? -10.561 3.116 4.381 1.00 93.69 81 VAL A O 1
ATOM 662 N N . MET A 1 82 ? -9.700 1.292 3.390 1.00 90.38 82 MET A N 1
ATOM 663 C CA . MET A 1 82 ? -10.045 0.379 4.487 1.00 90.38 82 MET A CA 1
ATOM 664 C C . MET A 1 82 ? -9.392 0.801 5.808 1.00 90.38 82 MET A C 1
ATOM 666 O O . MET A 1 82 ? -10.087 0.950 6.813 1.00 90.38 82 MET A O 1
ATOM 670 N N . PHE A 1 83 ? -8.093 1.099 5.803 1.00 90.06 83 PHE A N 1
ATOM 671 C CA . PHE A 1 83 ? -7.382 1.629 6.966 1.00 90.06 83 PHE A CA 1
ATOM 672 C C . PHE A 1 83 ? -8.048 2.905 7.497 1.00 90.06 83 PHE A C 1
ATOM 674 O O . PHE A 1 83 ? -8.359 2.990 8.685 1.00 90.06 83 PHE A O 1
ATOM 681 N N . GLY A 1 84 ? -8.350 3.863 6.614 1.00 87.38 84 GLY A N 1
ATOM 682 C CA . GLY A 1 84 ? -9.023 5.110 6.971 1.00 87.38 84 GLY A CA 1
ATOM 683 C C . GLY A 1 84 ? -10.390 4.885 7.618 1.00 87.38 84 GLY A C 1
ATOM 684 O O . GLY A 1 84 ? -10.683 5.494 8.644 1.00 87.38 84 GLY A O 1
ATOM 685 N N . THR A 1 85 ? -11.205 3.970 7.085 1.00 86.50 85 THR A N 1
ATOM 686 C CA . THR A 1 85 ? -12.518 3.644 7.671 1.00 86.50 85 THR A CA 1
ATOM 687 C C . THR A 1 85 ? -12.405 3.006 9.055 1.00 86.50 85 THR A C 1
ATOM 689 O O . THR A 1 85 ? -13.176 3.347 9.955 1.00 86.50 85 THR A O 1
ATOM 692 N N . GLN A 1 86 ? -11.411 2.141 9.268 1.00 85.00 86 GLN A N 1
ATOM 693 C CA . GLN A 1 86 ? -11.193 1.507 10.565 1.00 85.00 86 GLN A CA 1
ATOM 694 C C . GLN A 1 86 ? -10.652 2.499 11.601 1.00 85.00 86 GLN A C 1
ATOM 696 O O . GLN A 1 86 ? -11.125 2.506 12.734 1.00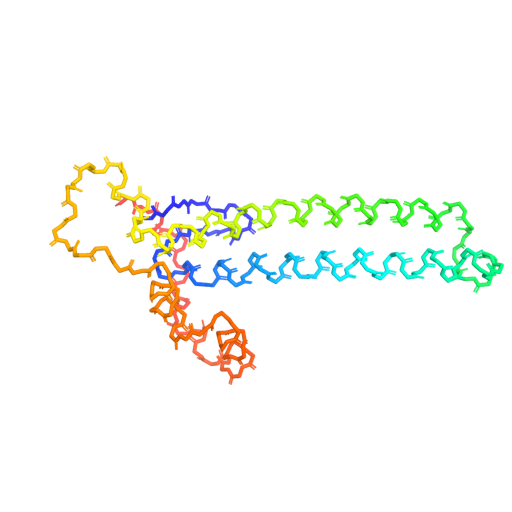 85.00 86 GLN A O 1
ATOM 701 N N . VAL A 1 87 ? -9.714 3.371 11.213 1.00 83.12 87 VAL A N 1
ATOM 702 C CA . VAL A 1 87 ? -9.200 4.441 12.083 1.00 83.12 87 VAL A CA 1
ATOM 703 C C . VAL A 1 87 ? -10.298 5.445 12.411 1.00 83.12 87 VAL A C 1
ATOM 705 O O . VAL A 1 87 ? -10.443 5.819 13.567 1.00 83.12 87 VAL A O 1
ATOM 708 N N . HIS A 1 88 ? -11.112 5.843 11.431 1.00 81.94 88 HIS A N 1
ATOM 709 C CA . HIS A 1 88 ? -12.259 6.718 11.666 1.00 81.94 88 HIS A CA 1
ATOM 710 C C . HIS A 1 88 ? -13.235 6.113 12.683 1.00 81.94 88 HIS A C 1
ATOM 712 O O . HIS A 1 88 ? -13.712 6.825 13.565 1.00 81.94 88 HIS A O 1
ATOM 718 N N . SER A 1 89 ? -13.504 4.809 12.585 1.00 78.06 89 SER A N 1
ATOM 719 C CA . SER A 1 89 ? -14.383 4.108 13.531 1.00 78.06 89 SER A CA 1
ATOM 720 C C . SER A 1 89 ? -13.797 4.106 14.949 1.00 78.06 89 SER A C 1
ATOM 722 O O . SER A 1 89 ? -14.515 4.393 15.896 1.00 78.06 89 SER A O 1
ATOM 724 N N . ILE A 1 90 ? -12.479 3.908 15.094 1.00 76.25 90 ILE A N 1
ATOM 725 C CA . ILE A 1 90 ? -11.779 4.018 16.391 1.00 76.25 90 ILE A CA 1
ATOM 726 C C . ILE A 1 90 ? -11.825 5.454 16.936 1.00 76.25 90 ILE A C 1
ATOM 728 O O . ILE A 1 90 ? -12.063 5.666 18.117 1.00 76.25 90 ILE A O 1
ATOM 732 N N . CYS A 1 91 ? -11.598 6.459 16.087 1.00 72.38 91 CYS A N 1
ATOM 733 C CA . CYS A 1 91 ? -11.577 7.865 16.498 1.00 72.38 91 CYS A CA 1
ATOM 734 C C . CYS A 1 91 ? -12.947 8.404 16.917 1.00 72.38 91 CYS A C 1
ATOM 736 O O . CYS A 1 91 ? -13.006 9.385 17.654 1.00 72.38 91 CYS A O 1
ATOM 738 N N . THR A 1 92 ? -14.025 7.834 16.381 1.00 66.31 92 THR A N 1
ATOM 739 C CA . THR A 1 92 ? -15.392 8.311 16.631 1.00 66.31 92 THR A CA 1
ATOM 740 C C . THR A 1 92 ? -16.035 7.589 17.814 1.00 66.31 92 THR A C 1
ATOM 742 O O . THR A 1 92 ? -17.143 7.952 18.186 1.00 66.31 92 THR A O 1
ATOM 745 N N . ASP A 1 93 ? -15.358 6.585 18.388 1.00 60.47 93 ASP A N 1
ATOM 746 C CA . ASP A 1 93 ? -15.841 5.667 19.439 1.00 60.47 93 ASP A CA 1
ATOM 747 C C . ASP A 1 93 ? -17.161 4.933 19.105 1.00 60.47 93 ASP A C 1
ATOM 749 O O . ASP A 1 93 ? -17.594 4.052 19.834 1.00 60.47 93 ASP A O 1
ATOM 753 N N . GLU A 1 94 ? -17.771 5.215 17.950 1.00 54.75 94 GLU A N 1
ATOM 754 C CA . GLU A 1 94 ? -18.893 4.463 17.404 1.00 54.75 94 GLU A CA 1
ATOM 755 C C . GLU A 1 94 ? -18.373 3.169 16.769 1.00 54.75 94 GLU A C 1
ATOM 757 O O . GLU A 1 94 ? -17.954 3.125 15.606 1.00 54.75 94 GLU A O 1
ATOM 762 N N . THR A 1 95 ? -18.452 2.072 17.517 1.00 55.06 95 THR A N 1
ATOM 763 C CA . THR A 1 95 ? -18.459 0.740 16.897 1.00 55.06 95 THR A CA 1
ATOM 764 C C . THR A 1 95 ? -19.661 0.648 15.945 1.00 55.06 95 THR A C 1
ATOM 766 O O . THR A 1 95 ? -20.700 1.276 16.175 1.00 55.06 95 THR A O 1
ATOM 769 N N . GLY A 1 96 ? -19.579 -0.134 14.859 1.00 51.28 96 GLY A N 1
ATOM 770 C CA . GLY A 1 96 ? -20.634 -0.184 13.827 1.00 51.28 96 GLY A CA 1
ATOM 771 C C . GLY A 1 96 ? -22.045 -0.527 14.350 1.00 51.28 96 GLY A C 1
ATOM 772 O O . GLY A 1 96 ? -23.038 -0.287 13.661 1.00 51.28 96 GLY A O 1
ATOM 773 N N . ILE A 1 97 ? -22.139 -1.040 15.582 1.00 52.09 97 ILE A N 1
ATOM 774 C CA . ILE A 1 97 ? -23.365 -1.361 16.321 1.00 52.09 97 ILE A CA 1
ATOM 775 C C . ILE A 1 97 ? -24.056 -0.113 16.907 1.00 52.09 97 ILE A C 1
ATOM 777 O O . ILE A 1 97 ? -25.287 -0.060 16.923 1.00 52.09 97 ILE A O 1
ATOM 781 N N . GLU A 1 98 ? -23.318 0.906 17.354 1.00 52.88 98 GLU A N 1
ATOM 782 C CA . GLU A 1 98 ? -23.904 2.113 17.967 1.00 52.88 98 GLU A CA 1
ATOM 783 C C . GLU A 1 98 ? -24.617 2.989 16.932 1.00 52.88 98 GLU A C 1
ATOM 785 O O . GLU A 1 98 ? -25.742 3.447 17.164 1.00 52.88 98 GLU A O 1
ATOM 790 N N . ARG A 1 99 ? -24.050 3.077 15.721 1.00 49.28 99 ARG A N 1
ATOM 791 C CA . ARG A 1 99 ? -24.664 3.776 14.582 1.00 49.28 99 ARG A CA 1
ATOM 792 C C . ARG A 1 99 ? -26.000 3.159 14.151 1.00 49.28 99 ARG A C 1
ATOM 794 O O . ARG A 1 99 ? -26.872 3.862 13.644 1.00 49.28 99 ARG A O 1
ATOM 801 N N . LEU A 1 100 ? -26.177 1.852 14.364 1.00 52.75 100 LEU A N 1
ATOM 802 C CA . LEU A 1 100 ? -27.432 1.138 14.102 1.00 52.75 100 LEU A CA 1
ATOM 803 C C . LEU A 1 100 ? -28.430 1.246 15.266 1.00 52.75 100 LEU A C 1
ATOM 805 O O . LEU A 1 100 ? -29.636 1.164 15.034 1.00 52.75 100 LEU A O 1
ATOM 809 N N . LYS A 1 101 ? -27.957 1.449 16.503 1.00 52.12 101 LYS A N 1
ATOM 810 C CA . LYS A 1 101 ? -28.810 1.501 17.700 1.00 52.12 101 LYS A CA 1
ATOM 811 C C . LYS A 1 101 ? -29.379 2.876 18.038 1.00 52.12 101 LYS A C 1
ATOM 813 O O . LYS A 1 101 ? -30.306 2.921 18.842 1.00 52.12 101 LYS A O 1
ATOM 818 N N . LYS A 1 102 ? -28.900 3.975 17.434 1.00 52.41 102 LYS A N 1
ATOM 819 C CA . LYS A 1 102 ? -29.421 5.340 17.690 1.00 52.41 102 LYS A CA 1
ATOM 820 C C . LYS A 1 102 ? -29.484 5.696 19.192 1.00 52.41 102 LYS A C 1
ATOM 822 O O . LYS A 1 102 ? -30.290 6.533 19.593 1.00 52.41 102 LYS A O 1
ATOM 827 N N . GLN A 1 103 ? -28.677 5.041 20.029 1.00 49.69 103 GLN A N 1
ATOM 828 C CA . GLN A 1 103 ? -28.588 5.375 21.446 1.00 49.69 103 GLN A CA 1
ATOM 829 C C . GLN A 1 103 ? -27.737 6.629 21.572 1.00 49.69 103 GLN A C 1
ATOM 831 O O . GLN A 1 103 ? -26.634 6.685 21.036 1.00 49.69 103 GLN A O 1
ATOM 836 N N . GLU A 1 104 ? -28.269 7.643 22.246 1.00 52.00 104 GLU A N 1
ATOM 837 C CA . GLU A 1 104 ? -27.484 8.832 22.543 1.00 52.00 104 GLU A CA 1
ATOM 838 C C . GLU A 1 104 ? -26.336 8.441 23.486 1.00 52.00 104 GLU A C 1
ATOM 840 O O . GLU A 1 104 ? -26.590 7.793 24.508 1.00 52.00 104 GLU A O 1
ATOM 845 N N . PRO A 1 105 ? -25.079 8.771 23.147 1.00 52.56 105 PRO A N 1
ATOM 846 C CA . PRO A 1 105 ? -23.939 8.403 23.969 1.00 52.56 105 PRO A CA 1
ATOM 847 C C . PRO A 1 105 ? -24.037 9.119 25.319 1.00 52.56 105 PRO A C 1
ATOM 849 O O . PRO A 1 105 ? -24.098 10.344 25.389 1.00 52.56 105 PRO A O 1
ATOM 852 N N . THR A 1 106 ? -24.037 8.352 26.409 1.00 54.47 106 THR A N 1
ATOM 853 C CA . THR A 1 106 ? -24.018 8.868 27.790 1.00 54.47 106 THR A CA 1
ATOM 854 C C . THR A 1 106 ? -22.641 9.377 28.233 1.00 54.47 106 THR A C 1
ATOM 856 O O . THR A 1 106 ? -22.491 9.807 29.375 1.00 54.47 106 THR A O 1
ATOM 859 N N . TRP A 1 107 ? -21.634 9.318 27.358 1.00 57.22 107 TRP A N 1
ATOM 860 C CA . TRP A 1 107 ? -20.232 9.600 27.665 1.00 57.22 107 TRP A CA 1
ATOM 861 C C . TRP A 1 107 ? -19.729 10.835 26.907 1.00 57.22 107 TRP A C 1
ATOM 863 O O . TRP A 1 107 ? -20.181 11.126 25.797 1.00 57.22 107 TRP A O 1
ATOM 873 N N . GLU A 1 108 ? -18.784 11.569 27.501 1.00 57.47 108 GLU A N 1
ATOM 874 C CA . GLU A 1 108 ? -18.108 12.681 26.828 1.00 57.47 108 GLU A CA 1
ATOM 875 C C . GLU A 1 108 ? -17.272 12.158 25.654 1.00 57.47 108 GLU A C 1
ATOM 877 O O . GLU A 1 108 ? -16.479 11.230 25.809 1.00 57.47 108 GLU A O 1
ATOM 882 N N . LYS A 1 109 ? -17.430 12.770 24.474 1.00 56.09 109 LYS A N 1
ATOM 883 C CA . LYS A 1 109 ? -16.631 12.441 23.287 1.00 56.09 109 LYS A CA 1
ATOM 884 C C . LYS A 1 109 ? -15.152 12.691 23.577 1.00 56.09 109 LYS A C 1
ATOM 886 O O . LYS A 1 109 ? -14.709 13.839 23.621 1.00 56.09 109 LYS A O 1
ATOM 891 N N . VAL A 1 110 ? -14.385 11.619 23.737 1.00 60.91 110 VAL A N 1
ATOM 892 C CA . VAL A 1 110 ? -12.924 11.683 23.785 1.00 60.91 110 VAL A CA 1
ATOM 893 C C . VAL A 1 110 ? -12.379 12.139 22.431 1.00 60.91 110 VAL A C 1
ATOM 895 O O . VAL A 1 110 ? -12.946 11.860 21.376 1.00 60.91 110 VAL A O 1
ATOM 898 N N . SER A 1 111 ? -11.277 12.893 22.440 1.00 66.62 111 SER A N 1
ATOM 899 C CA . SER A 1 111 ? -10.644 13.313 21.186 1.00 66.62 111 SER A CA 1
ATOM 900 C C . SER A 1 111 ? -10.187 12.080 20.394 1.00 66.62 111 SER A C 1
ATOM 902 O O . SER A 1 111 ? -9.673 11.132 20.985 1.00 66.62 111 SER A O 1
ATOM 904 N N . GLY A 1 112 ? -10.315 12.081 19.062 1.00 63.75 112 GLY A N 1
ATOM 905 C CA . GLY A 1 112 ? -9.959 10.906 18.245 1.00 63.75 112 GLY A CA 1
ATOM 906 C C . GLY A 1 112 ? -8.508 10.427 18.423 1.00 63.75 112 GLY A C 1
ATOM 907 O O . GLY A 1 112 ? -8.209 9.245 18.281 1.00 63.75 112 GLY A O 1
ATOM 908 N N . TRP A 1 113 ? -7.605 11.325 18.824 1.00 62.59 113 TRP A N 1
ATOM 909 C CA . TRP A 1 113 ? -6.227 10.987 19.195 1.00 62.59 113 TRP A CA 1
ATOM 910 C C . TRP A 1 113 ? -6.123 10.189 20.497 1.00 62.59 113 TRP A C 1
ATOM 912 O O . TRP A 1 113 ? -5.253 9.325 20.617 1.00 62.59 113 TRP A O 1
ATOM 922 N N . GLU A 1 114 ? -6.993 10.471 21.462 1.00 65.56 114 GLU A N 1
ATOM 923 C CA . GLU A 1 114 ? -7.101 9.720 22.712 1.00 65.56 114 GLU A CA 1
ATOM 924 C C . GLU A 1 114 ? -7.648 8.311 22.432 1.00 65.56 114 GLU A C 1
ATOM 926 O O . GLU A 1 114 ? -7.086 7.333 22.920 1.00 65.56 114 GLU A O 1
ATOM 931 N N . GLY A 1 115 ? -8.645 8.192 21.544 1.00 65.50 115 GLY A N 1
ATOM 932 C CA . GLY A 1 115 ? -9.193 6.906 21.087 1.00 65.50 115 GLY A CA 1
ATOM 933 C C . GLY A 1 115 ? -8.150 6.017 20.401 1.00 65.50 115 GLY A C 1
ATOM 934 O O . GLY A 1 115 ? -8.006 4.841 20.739 1.00 65.50 115 GLY A O 1
ATOM 935 N N . ILE A 1 116 ? -7.321 6.587 19.516 1.00 67.56 116 ILE A N 1
ATOM 936 C CA . ILE A 1 116 ? -6.181 5.864 18.922 1.00 67.56 116 ILE A CA 1
ATOM 937 C C . ILE A 1 116 ? -5.204 5.400 20.011 1.00 67.56 116 ILE A C 1
ATOM 939 O O . ILE A 1 116 ? -4.769 4.248 19.996 1.00 67.56 116 ILE A O 1
ATOM 943 N N . LYS A 1 117 ? -4.857 6.264 20.972 1.00 68.44 117 LYS A N 1
ATOM 944 C CA . LYS A 1 117 ? -3.938 5.886 22.055 1.00 68.44 117 LYS A CA 1
ATOM 945 C C . LYS A 1 117 ? -4.488 4.758 22.917 1.00 68.44 117 LYS A C 1
ATOM 947 O O . LYS A 1 117 ? -3.719 3.873 23.284 1.00 68.44 117 LYS A O 1
ATOM 952 N N . LEU A 1 118 ? -5.787 4.762 23.199 1.00 66.06 118 LEU A N 1
ATOM 953 C CA . LEU A 1 118 ? -6.459 3.709 23.957 1.00 66.06 118 LEU A CA 1
ATOM 954 C C . LEU A 1 118 ? -6.461 2.379 23.191 1.00 66.06 118 LEU A C 1
ATOM 956 O O . LEU A 1 118 ? -6.029 1.367 23.738 1.00 66.06 118 LEU A O 1
ATOM 960 N N . ALA A 1 119 ? -6.830 2.386 21.906 1.00 65.19 119 ALA A N 1
ATOM 961 C CA . ALA A 1 119 ? -6.875 1.175 21.079 1.00 65.19 119 ALA A CA 1
ATOM 962 C C . ALA A 1 119 ? -5.488 0.539 20.863 1.00 65.19 119 ALA A C 1
ATOM 964 O O . ALA A 1 119 ? -5.333 -0.685 20.819 1.00 65.19 119 ALA A O 1
ATOM 965 N N . PHE A 1 120 ? -4.448 1.364 20.730 1.00 68.62 120 PHE A N 1
ATOM 966 C CA . PHE A 1 120 ? -3.094 0.891 20.448 1.00 68.62 120 PHE A CA 1
ATOM 967 C C . PHE A 1 120 ? -2.208 0.753 21.693 1.00 68.62 120 PHE A C 1
ATOM 969 O O . PHE A 1 120 ? -1.181 0.075 21.607 1.00 68.62 120 PHE A O 1
ATOM 976 N N . GLY A 1 121 ? -2.615 1.303 22.842 1.00 60.62 121 GLY A N 1
ATOM 977 C CA . GLY A 1 121 ? -1.789 1.425 24.050 1.00 60.62 121 GLY A CA 1
ATOM 978 C C . GLY A 1 121 ? -0.675 2.477 23.917 1.00 60.62 121 GLY A C 1
ATOM 979 O O . GLY A 1 121 ? 0.326 2.405 24.627 1.00 60.62 121 GLY A O 1
ATOM 980 N N . GLY A 1 122 ? -0.804 3.408 22.963 1.00 71.06 122 GLY A N 1
ATOM 981 C CA . GLY A 1 122 ? 0.222 4.374 22.563 1.00 71.06 122 GLY A CA 1
ATOM 982 C C . GLY A 1 122 ? 0.002 4.920 21.146 1.00 71.06 122 GLY A C 1
ATOM 983 O O . GLY A 1 122 ? -1.090 4.826 20.596 1.00 71.06 122 GLY A O 1
ATOM 984 N N . SER A 1 123 ? 1.037 5.492 20.521 1.00 66.25 123 SER A N 1
ATOM 985 C CA . SER A 1 123 ? 0.961 5.874 19.100 1.00 66.25 123 SER A CA 1
ATOM 986 C C . SER A 1 123 ? 0.907 4.629 18.208 1.00 66.25 123 SER A C 1
ATOM 988 O O . SER A 1 123 ? 1.456 3.585 18.564 1.00 66.25 123 SER A O 1
ATOM 990 N N . VAL A 1 124 ? 0.333 4.750 17.006 1.00 66.50 124 VAL A N 1
ATOM 991 C CA . VAL A 1 124 ? 0.388 3.704 15.965 1.00 66.50 124 VAL A CA 1
ATOM 992 C C . VAL A 1 124 ? 1.835 3.251 15.720 1.00 66.50 124 VAL A C 1
ATOM 994 O O . VAL A 1 124 ? 2.101 2.062 15.581 1.00 66.50 124 VAL A O 1
ATOM 997 N N . VAL A 1 125 ? 2.796 4.179 15.791 1.00 66.88 125 VAL A N 1
ATOM 998 C CA . VAL A 1 125 ? 4.239 3.889 15.689 1.00 66.88 125 VAL A CA 1
ATOM 999 C C . VAL A 1 125 ? 4.718 2.963 16.812 1.00 66.88 125 VAL A C 1
ATOM 1001 O O . VAL A 1 125 ? 5.492 2.036 16.583 1.00 66.88 125 VAL A O 1
ATOM 1004 N N . THR A 1 126 ? 4.238 3.181 18.035 1.00 66.69 126 THR A N 1
ATOM 1005 C CA . THR A 1 126 ? 4.569 2.341 19.192 1.00 66.69 126 THR A CA 1
ATOM 1006 C C . THR A 1 126 ? 3.953 0.950 19.052 1.00 66.69 126 THR A C 1
ATOM 1008 O O . THR A 1 126 ? 4.598 -0.038 19.395 1.00 66.69 126 THR A O 1
ATOM 1011 N N . ALA A 1 127 ? 2.745 0.848 18.492 1.00 65.94 127 ALA A N 1
ATOM 1012 C CA . ALA A 1 127 ? 2.110 -0.438 18.220 1.00 65.94 127 ALA A CA 1
ATOM 1013 C C . ALA A 1 127 ? 2.827 -1.242 17.128 1.00 65.94 127 ALA A C 1
ATOM 1015 O O . ALA A 1 127 ? 2.977 -2.455 17.273 1.00 65.94 127 ALA A O 1
ATOM 1016 N N . VAL A 1 128 ? 3.328 -0.574 16.083 1.00 67.75 128 VAL A N 1
ATOM 1017 C CA . VAL A 1 128 ? 4.221 -1.183 15.085 1.00 67.75 128 VAL A CA 1
ATOM 1018 C C . VAL A 1 128 ? 5.463 -1.749 15.771 1.00 67.75 128 VAL A C 1
ATOM 1020 O O . VAL A 1 128 ? 5.758 -2.935 15.623 1.00 67.75 128 VAL A O 1
ATOM 1023 N N . ALA A 1 129 ? 6.131 -0.948 16.607 1.00 65.88 129 ALA A N 1
ATOM 1024 C CA . ALA A 1 129 ? 7.324 -1.379 17.336 1.00 65.88 129 ALA A CA 1
ATOM 1025 C C . ALA A 1 129 ? 7.056 -2.559 18.292 1.00 65.88 129 ALA A C 1
ATOM 1027 O O . ALA A 1 129 ? 7.873 -3.471 18.391 1.00 65.88 129 ALA A O 1
ATOM 1028 N N . GLN A 1 130 ? 5.901 -2.578 18.966 1.00 62.69 130 GLN A N 1
ATOM 1029 C CA . GLN A 1 130 ? 5.505 -3.670 19.862 1.00 62.69 130 GLN A CA 1
ATOM 1030 C C . GLN A 1 130 ? 5.147 -4.961 19.116 1.00 62.69 130 GLN A C 1
ATOM 1032 O O . GLN A 1 130 ? 5.466 -6.040 19.617 1.00 62.69 130 GLN A O 1
ATOM 1037 N N . SER A 1 131 ? 4.527 -4.870 17.932 1.00 58.22 131 SER A N 1
ATOM 1038 C CA . SER A 1 131 ? 4.202 -6.049 17.115 1.00 58.22 131 SER A CA 1
ATOM 1039 C C . SER A 1 131 ? 5.450 -6.824 16.676 1.00 58.22 131 SER A C 1
ATOM 1041 O O . SER A 1 131 ? 5.420 -8.049 16.633 1.00 58.22 131 SER A O 1
ATOM 1043 N N . SER A 1 132 ? 6.577 -6.133 16.468 1.00 55.19 132 SER A N 1
ATOM 1044 C CA . SER A 1 132 ? 7.864 -6.768 16.153 1.00 55.19 132 SER A CA 1
ATOM 1045 C C . SER A 1 132 ? 8.563 -7.416 17.355 1.00 55.19 132 SER A C 1
ATOM 1047 O O . SER A 1 132 ? 9.482 -8.203 17.153 1.00 55.19 132 SER A O 1
ATOM 1049 N N . PHE A 1 133 ? 8.181 -7.088 18.598 1.00 49.16 133 PHE A N 1
ATOM 1050 C CA . PHE A 1 133 ? 8.960 -7.439 19.799 1.00 49.16 133 PHE A CA 1
ATOM 1051 C C . PHE A 1 133 ? 8.287 -8.455 20.736 1.00 49.16 133 PHE A C 1
ATOM 1053 O O . PHE A 1 133 ? 8.925 -8.916 21.681 1.00 49.16 133 PHE A O 1
ATOM 1060 N N . ARG A 1 134 ? 7.013 -8.819 20.516 1.00 50.06 134 ARG A N 1
ATOM 1061 C CA . ARG A 1 134 ? 6.320 -9.824 21.347 1.00 50.06 134 ARG A CA 1
ATOM 1062 C C . ARG A 1 134 ? 5.462 -10.813 20.534 1.00 50.06 134 ARG A C 1
ATOM 1064 O O . ARG A 1 134 ? 4.235 -10.735 20.584 1.00 50.06 134 ARG A O 1
ATOM 1071 N N . PRO A 1 135 ? 6.084 -11.768 19.819 1.00 51.94 135 PRO A N 1
ATOM 1072 C CA . PRO A 1 135 ? 5.356 -12.814 19.092 1.00 51.94 135 PRO A CA 1
ATOM 1073 C C . PRO A 1 135 ? 4.528 -13.735 20.016 1.00 51.94 135 PRO A C 1
ATOM 1075 O O . PRO A 1 135 ? 3.435 -14.148 19.642 1.00 51.94 135 PRO A O 1
ATOM 1078 N N . GLU A 1 136 ? 4.968 -13.980 21.257 1.00 43.94 136 GLU A N 1
ATOM 1079 C CA . GLU A 1 136 ? 4.327 -14.932 22.191 1.00 43.94 136 GLU A CA 1
ATOM 1080 C C . GLU A 1 136 ? 2.951 -14.517 22.750 1.00 43.94 136 GLU A C 1
ATOM 1082 O O . GLU A 1 136 ? 2.226 -15.361 23.268 1.00 43.94 136 GLU A O 1
ATOM 1087 N N . LEU A 1 137 ? 2.529 -13.250 22.635 1.00 47.41 137 LEU A N 1
ATOM 1088 C CA . LEU A 1 137 ? 1.167 -12.840 23.040 1.00 47.41 137 LEU A CA 1
ATOM 1089 C C . LEU A 1 137 ? 0.140 -12.929 21.902 1.00 47.41 137 LEU A C 1
ATOM 1091 O O . LEU A 1 137 ? -1.060 -12.796 22.147 1.00 47.41 137 LEU A O 1
ATOM 1095 N N . GLN A 1 138 ? 0.584 -13.163 20.665 1.00 50.81 138 GLN A N 1
ATOM 1096 C CA . GLN A 1 138 ? -0.308 -13.276 19.512 1.00 50.81 138 GLN A CA 1
ATOM 1097 C C . GLN A 1 138 ? -0.991 -14.655 19.444 1.00 50.81 138 GLN A C 1
ATOM 1099 O O . GLN A 1 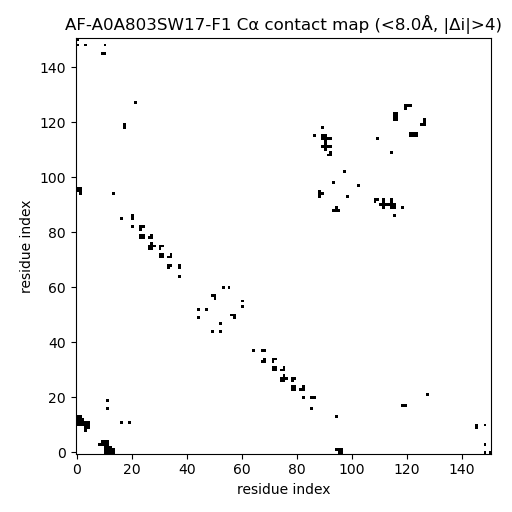138 ? -2.099 -14.754 18.926 1.00 50.81 138 GLN A O 1
ATOM 1104 N N . GLU A 1 139 ? -0.396 -15.688 20.051 1.00 42.66 139 GLU A N 1
ATOM 1105 C CA . GLU A 1 139 ? -0.986 -17.033 20.164 1.00 42.66 139 GLU A CA 1
ATOM 1106 C C . GLU A 1 139 ? -2.076 -17.155 21.245 1.00 42.66 139 GLU A C 1
ATOM 1108 O O . GLU A 1 139 ? -2.906 -18.055 21.172 1.00 42.66 139 GLU A O 1
ATOM 1113 N N . VAL A 1 140 ? -2.141 -16.253 22.232 1.00 41.81 140 VAL A N 1
ATOM 1114 C CA . VAL A 1 140 ? -3.084 -16.404 23.365 1.00 41.81 140 VAL A CA 1
ATOM 1115 C C . VAL A 1 140 ? -4.441 -15.721 23.116 1.00 41.81 140 VAL A C 1
ATOM 1117 O O . VAL A 1 140 ? -5.447 -16.130 23.687 1.00 41.81 140 VAL A O 1
ATOM 1120 N N . SER A 1 141 ? -4.524 -14.739 22.208 1.00 45.25 141 SER A N 1
ATOM 1121 C CA . SER A 1 141 ? -5.814 -14.156 21.758 1.00 45.25 141 SER A CA 1
ATOM 1122 C C . SER A 1 141 ? -6.442 -14.899 20.567 1.00 45.25 141 SER A C 1
ATOM 1124 O O . SER A 1 141 ? -7.580 -14.644 20.174 1.00 45.25 141 SER A O 1
ATOM 1126 N N . ALA A 1 142 ? -5.703 -15.865 20.029 1.00 45.19 142 ALA A N 1
ATOM 1127 C CA . ALA A 1 142 ? -5.979 -16.664 18.850 1.00 45.19 142 ALA A CA 1
ATOM 1128 C C . ALA A 1 142 ? -6.929 -17.852 19.115 1.00 45.19 142 ALA A C 1
ATOM 1130 O O . ALA A 1 142 ? -6.749 -18.942 18.574 1.00 45.19 142 ALA A O 1
ATOM 1131 N N . SER A 1 143 ? -7.985 -17.665 19.910 1.00 44.25 143 SER A N 1
ATOM 1132 C CA . SER A 1 143 ? -9.147 -18.559 19.811 1.00 44.25 143 SER A CA 1
ATOM 1133 C C . SER A 1 143 ? -9.924 -18.182 18.543 1.00 44.25 143 SER A C 1
ATOM 1135 O O . SER A 1 143 ? -10.929 -17.471 18.583 1.00 44.25 143 SER A O 1
ATOM 1137 N N . TRP A 1 144 ? -9.382 -18.591 17.390 1.00 50.78 144 TRP A N 1
ATOM 1138 C CA . TRP A 1 144 ? -9.928 -18.400 16.042 1.00 50.78 144 TRP A CA 1
ATOM 1139 C C . TRP A 1 144 ? -11.096 -19.360 15.807 1.00 50.78 144 TRP A C 1
ATOM 1141 O O . TRP A 1 144 ? -11.025 -20.269 14.983 1.00 50.78 144 TRP A O 1
ATOM 1151 N N . ASP A 1 145 ? -12.170 -19.202 16.570 1.00 47.50 145 ASP A N 1
ATOM 1152 C CA . ASP A 1 145 ? -13.367 -20.012 16.374 1.00 47.50 145 ASP A CA 1
ATOM 1153 C C . ASP A 1 145 ? -14.209 -19.386 15.252 1.00 47.50 145 ASP A C 1
ATOM 1155 O O . ASP A 1 145 ? -15.069 -18.533 15.486 1.00 47.50 145 ASP A O 1
ATOM 1159 N N . SER A 1 146 ? -13.930 -19.790 14.008 1.00 50.72 146 SER A N 1
ATOM 1160 C CA . SER A 1 146 ? -14.646 -19.366 12.791 1.00 50.72 146 SER A CA 1
ATOM 1161 C C . SER A 1 146 ? -16.157 -19.635 12.848 1.00 50.72 146 SER A C 1
ATOM 1163 O O . SER A 1 146 ? -16.925 -19.030 12.103 1.00 50.72 146 SER A O 1
ATOM 1165 N N . ASN A 1 147 ? -16.600 -20.487 13.777 1.00 50.31 147 ASN A N 1
ATOM 1166 C CA . ASN A 1 147 ? -18.003 -20.820 14.008 1.00 50.31 147 ASN A CA 1
ATOM 1167 C C . ASN A 1 147 ? -18.749 -19.802 14.897 1.00 50.31 147 ASN A C 1
ATOM 1169 O O . ASN A 1 147 ? -19.966 -19.901 15.048 1.00 50.31 147 ASN A O 1
ATOM 1173 N N . ARG A 1 148 ? -18.059 -18.805 15.474 1.00 52.97 148 ARG A N 1
ATOM 1174 C CA . ARG A 1 148 ? -18.655 -17.761 16.333 1.00 52.97 148 ARG A CA 1
ATOM 1175 C C . ARG A 1 148 ? -18.923 -16.428 15.623 1.00 52.97 148 ARG A C 1
ATOM 1177 O O . ARG A 1 148 ? -19.133 -15.418 16.283 1.00 52.97 148 ARG A O 1
ATOM 1184 N N . CYS A 1 149 ? -19.031 -16.422 14.295 1.00 55.16 149 CYS A N 1
ATOM 1185 C CA . CYS A 1 149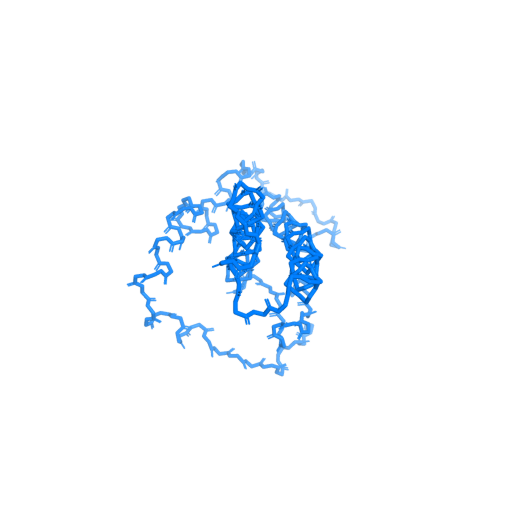 ? -19.627 -15.312 13.533 1.00 55.16 149 CYS A CA 1
ATOM 1186 C C . CYS A 1 149 ? -21.167 -15.246 13.692 1.00 55.16 149 CYS A C 1
ATOM 1188 O O . CYS A 1 149 ? -21.885 -14.945 12.740 1.00 55.16 149 CYS A O 1
ATOM 1190 N N . SER A 1 150 ? -21.685 -15.596 14.873 1.00 44.00 150 SER A N 1
ATOM 1191 C CA . SER A 1 150 ? -23.113 -15.586 15.187 1.00 44.00 150 SER A CA 1
ATOM 1192 C C . SER A 1 150 ? -23.437 -14.330 15.988 1.00 44.00 150 SER A C 1
ATOM 1194 O O . SER A 1 150 ? -22.734 -14.020 16.946 1.00 44.00 150 SER A O 1
ATOM 1196 N N . VAL A 1 151 ? -24.472 -13.636 15.511 1.00 39.47 151 VAL A N 1
ATOM 1197 C CA . VAL A 1 151 ? -25.150 -12.439 16.039 1.00 39.47 151 VAL A CA 1
ATOM 1198 C C . VAL A 1 151 ? -25.120 -12.312 17.561 1.00 39.47 151 VAL A C 1
ATOM 1200 O O . VAL A 1 151 ? -25.467 -13.305 18.237 1.00 39.47 151 VAL A O 1
#

Sequence (151 aa):
MDHHCPWVNNCVGENNQKYFVLFTMYIALISLHALIMVGFHFLHCFEEDWTKCSSFSPPTTVILLILLCFEALLFLIFTSVMFGTQVHSICTDETGIERLKKQEPTWEKVSGWEGIKLAFGGSVVTAVAQSSFRPELQEVSASWDSNRCSV

Solvent-accessible surface area (backbone atoms only — not comparable to full-atom values): 8761 Å² total; per-residue (Å²): 120,65,48,75,37,77,92,76,70,37,73,40,26,87,95,45,42,63,58,53,44,51,51,28,47,51,52,23,52,52,21,50,50,51,45,52,51,51,51,51,51,51,53,53,36,67,78,42,68,49,84,80,66,44,97,54,58,62,70,58,47,52,52,51,52,52,53,52,44,53,52,27,50,53,49,24,54,55,25,48,51,53,30,49,53,53,51,51,35,45,28,64,72,44,52,71,61,48,76,75,61,73,64,79,76,95,62,82,86,64,54,40,70,55,36,44,26,64,73,48,76,34,52,70,70,53,36,55,57,47,63,78,71,49,70,80,64,60,68,74,76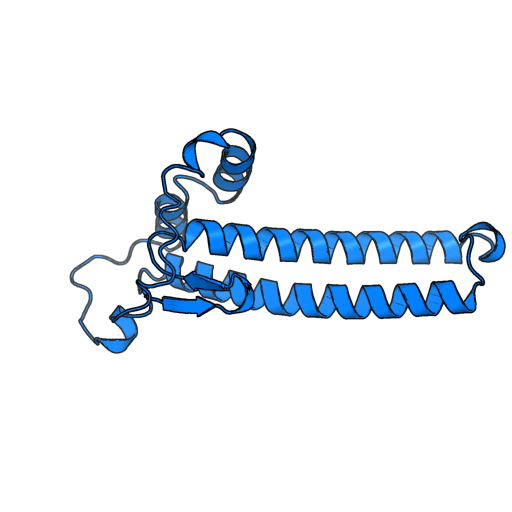,56,78,77,59,78,85,64,82,63,132

InterPro domains:
  IPR001594 Palmitoyltransferase, DHHC domain [PF01529] (1-103)
  IPR039859 Palmitoyltransferase PFA4/ZDHHC16/ZDHHC20/ERF2-like [PTHR22883] (1-101)

Secondary structure (DSSP, 8-state):
--EEEGGGTEEESTTTHHHHHHHHHHHHHHHHHHHHHHHHHHHHHHHS-HHHH-SS-HHHHHHHHHHHHHHHHHHHHHHHHHHHHHHHHHHT---TTHHHHTPPP-S----HHHHHHHHHTS-HHHHHHHHTT-GGGTTTS----GGG---